Protein AF-A0A0F9FPH0-F1 (afdb_monomer_lite)

Secondary structure (DSSP, 8-state):
----------EEEEEEETTS-EEEEEESSHHHHHHHHHHHHHH-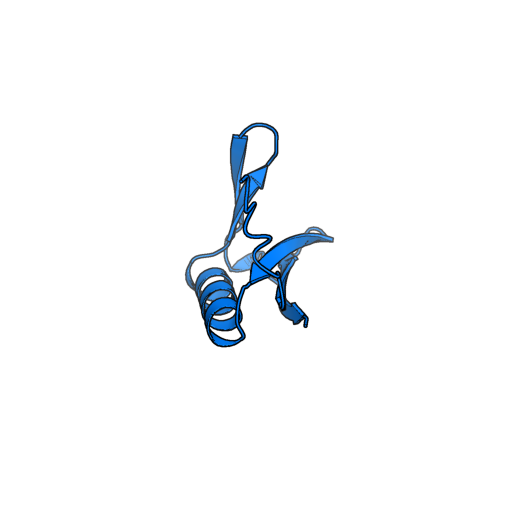EEEE-TT--EEEE-GGGEEEEEEE-

Radius of gyration: 13.48 Å; chains: 1; bounding box: 42×22×28 Å

Sequence (69 aa):
CSIINKRRIIMKVRAYLKHNVTHEFPAEDTNHAREIAKRICDEGLWVINDEEQETFYPITQIFKVKIVK

Foldseek 3Di:
DPPPVPLPQPKWKWWQFQVRDIDIDGDNDPVRNVVVVVCCQPVNDWDQDPVRDTDTGGNVGTDDMDMGD

pLDDT: mean 80.22, std 12.69, range [37.84, 90.44]

Organism: NCBI:txid412755

Structure (mmCIF, N/CA/C/O backbone):
data_AF-A0A0F9FPH0-F1
#
_entry.id   AF-A0A0F9FPH0-F1
#
loop_
_atom_site.group_PDB
_atom_site.id
_atom_site.type_symbol
_atom_site.label_atom_id
_atom_site.label_alt_id
_atom_site.label_comp_id
_atom_site.label_asym_id
_atom_site.label_entity_id
_atom_site.label_seq_id
_atom_site.pdbx_PDB_ins_code
_atom_site.Cartn_x
_atom_site.Cartn_y
_atom_site.Cartn_z
_atom_site.occupancy
_atom_site.B_iso_or_equiv
_atom_site.auth_seq_id
_atom_site.auth_comp_id
_atom_site.auth_asym_id
_atom_site.auth_atom_id
_atom_site.pdbx_PDB_model_num
ATOM 1 N N . CYS A 1 1 ? 35.458 13.280 -10.648 1.00 38.72 1 CYS A N 1
ATOM 2 C CA . CYS A 1 1 ? 34.299 12.770 -11.410 1.00 38.72 1 CYS A CA 1
ATOM 3 C C . CYS A 1 1 ? 33.198 12.344 -10.452 1.00 38.72 1 CYS A C 1
ATOM 5 O O . CYS A 1 1 ? 33.153 11.189 -10.050 1.00 38.72 1 CYS A O 1
ATOM 7 N N . SER A 1 2 ? 32.335 13.273 -10.049 1.00 37.84 2 SER A N 1
ATOM 8 C CA . SER A 1 2 ? 31.195 12.961 -9.185 1.00 37.84 2 SER A CA 1
ATOM 9 C C . SER A 1 2 ? 30.056 12.442 -10.054 1.00 37.84 2 SER A C 1
ATOM 11 O O . SER A 1 2 ? 29.187 13.203 -10.472 1.00 37.84 2 SER A O 1
ATOM 13 N N . ILE A 1 3 ? 30.085 11.151 -10.389 1.00 48.09 3 ILE A N 1
ATOM 14 C CA . ILE A 1 3 ? 28.934 10.479 -10.999 1.00 48.09 3 ILE A CA 1
ATOM 15 C C . ILE A 1 3 ? 27.939 10.252 -9.861 1.00 48.09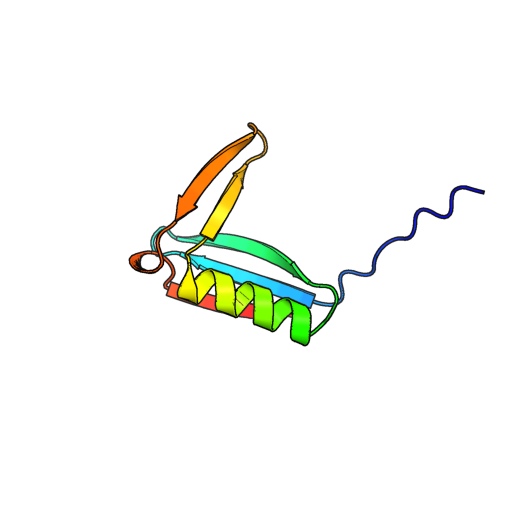 3 ILE A C 1
ATOM 17 O O . ILE A 1 3 ? 27.891 9.188 -9.249 1.00 48.09 3 ILE A O 1
ATOM 21 N N . ILE A 1 4 ? 27.187 11.297 -9.516 1.00 50.06 4 ILE A N 1
ATOM 22 C CA . ILE A 1 4 ? 26.021 11.164 -8.648 1.00 50.06 4 ILE A CA 1
ATOM 23 C C . ILE A 1 4 ? 25.015 10.397 -9.496 1.00 50.06 4 ILE A C 1
ATOM 25 O O . ILE A 1 4 ? 24.345 10.966 -10.360 1.00 50.06 4 ILE A O 1
ATOM 29 N N . ASN A 1 5 ? 25.011 9.078 -9.322 1.00 44.44 5 ASN A N 1
ATOM 30 C CA . ASN A 1 5 ? 24.106 8.164 -9.985 1.00 44.44 5 ASN A CA 1
ATOM 31 C C . ASN A 1 5 ? 22.690 8.537 -9.530 1.00 44.44 5 ASN A C 1
ATOM 33 O O . ASN A 1 5 ? 22.208 8.075 -8.497 1.00 44.44 5 ASN A O 1
ATOM 37 N N . LYS A 1 6 ? 22.061 9.460 -10.263 1.00 50.75 6 LYS A N 1
ATOM 38 C CA . LYS A 1 6 ? 20.656 9.840 -10.143 1.00 50.75 6 LYS A CA 1
ATOM 39 C C . LYS A 1 6 ? 19.869 8.564 -10.445 1.00 50.75 6 LYS A C 1
ATOM 41 O O . LYS A 1 6 ? 19.531 8.319 -11.601 1.00 50.75 6 LYS A O 1
ATOM 46 N N . ARG A 1 7 ? 19.663 7.703 -9.436 1.00 56.56 7 ARG A N 1
ATOM 47 C CA . ARG A 1 7 ? 18.773 6.540 -9.529 1.00 56.56 7 ARG A CA 1
ATOM 48 C C . ARG A 1 7 ? 17.452 7.088 -10.051 1.00 56.56 7 ARG A C 1
ATOM 50 O O . ARG A 1 7 ? 16.797 7.881 -9.375 1.00 56.56 7 ARG A O 1
ATOM 57 N N . ARG A 1 8 ? 17.136 6.795 -11.314 1.00 57.56 8 ARG A N 1
ATOM 58 C CA . ARG A 1 8 ? 15.880 7.222 -11.925 1.00 57.56 8 ARG A CA 1
ATOM 59 C C . ARG A 1 8 ? 14.792 6.519 -11.13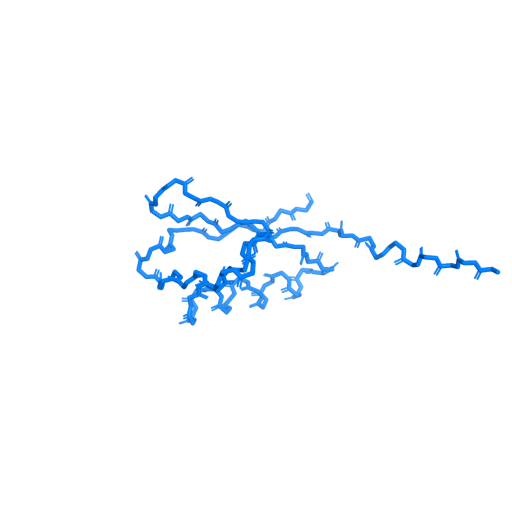1 1.00 57.56 8 ARG A C 1
ATOM 61 O O . ARG A 1 8 ? 14.646 5.311 -11.232 1.00 57.56 8 ARG A O 1
ATOM 68 N N . ILE A 1 9 ? 14.061 7.274 -10.323 1.00 62.59 9 ILE A N 1
ATOM 69 C CA . ILE A 1 9 ? 12.817 6.799 -9.730 1.00 62.59 9 ILE A CA 1
ATOM 70 C C . ILE A 1 9 ? 11.836 6.722 -10.899 1.00 62.59 9 ILE A C 1
ATOM 72 O O . ILE A 1 9 ? 11.344 7.751 -11.360 1.00 62.59 9 ILE A O 1
ATOM 76 N N . ILE A 1 10 ? 11.652 5.522 -11.449 1.00 71.12 10 ILE A N 1
ATOM 77 C CA . ILE A 1 10 ? 10.760 5.284 -12.592 1.00 71.12 10 ILE A CA 1
ATOM 78 C C . ILE A 1 10 ? 9.330 5.062 -12.092 1.00 71.12 10 ILE A C 1
ATOM 80 O O . ILE A 1 10 ? 8.385 5.280 -12.840 1.00 71.12 10 ILE A O 1
ATOM 84 N N . MET A 1 11 ? 9.150 4.623 -10.841 1.00 82.00 11 MET A N 1
ATOM 85 C CA . MET A 1 11 ? 7.842 4.296 -10.280 1.00 82.00 11 MET A CA 1
ATOM 86 C C . MET A 1 11 ? 7.713 4.798 -8.840 1.00 82.00 11 MET A C 1
ATOM 88 O O . MET A 1 11 ? 8.694 5.040 -8.139 1.00 82.00 11 MET A O 1
ATOM 92 N N . LYS A 1 12 ? 6.477 4.979 -8.387 1.00 86.62 12 LYS A N 1
ATOM 93 C CA . LYS A 1 12 ? 6.139 5.386 -7.023 1.00 86.62 12 LYS A CA 1
ATOM 94 C C . LYS A 1 12 ? 4.999 4.534 -6.495 1.00 86.62 12 LYS A C 1
ATOM 96 O O . LYS A 1 12 ? 4.076 4.193 -7.229 1.00 86.62 12 LYS A O 1
ATOM 101 N N . VAL A 1 13 ? 5.026 4.221 -5.211 1.00 87.25 13 VAL A N 1
ATOM 102 C CA . VAL A 1 13 ? 3.935 3.540 -4.516 1.00 87.25 13 VAL A CA 1
ATOM 103 C C . VAL A 1 13 ? 3.255 4.549 -3.605 1.00 87.25 13 VAL A C 1
ATOM 105 O O . VAL A 1 13 ? 3.885 5.113 -2.719 1.00 87.25 13 VAL A O 1
ATOM 108 N N . ARG A 1 14 ? 1.967 4.792 -3.840 1.00 89.06 14 ARG A N 1
ATOM 109 C CA . ARG A 1 14 ? 1.104 5.637 -3.013 1.00 89.06 14 ARG A CA 1
ATOM 110 C C . ARG A 1 14 ? 0.301 4.770 -2.062 1.00 89.06 14 ARG A C 1
ATOM 112 O O . ARG A 1 14 ? -0.545 4.002 -2.520 1.00 89.06 14 ARG A O 1
ATOM 119 N N . ALA A 1 15 ? 0.535 4.914 -0.766 1.00 88.38 15 ALA A N 1
ATOM 120 C CA . ALA A 1 15 ? -0.287 4.314 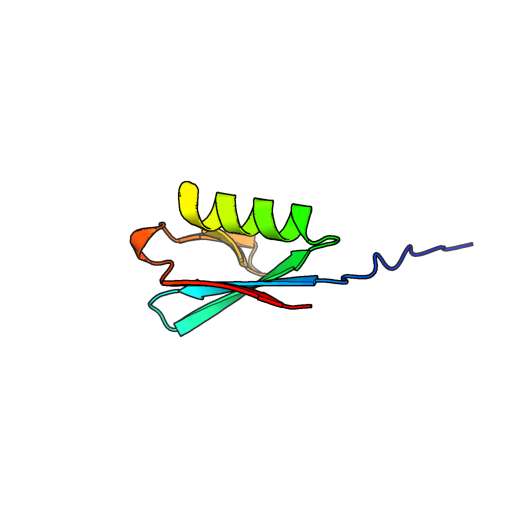0.275 1.00 88.38 15 ALA A CA 1
ATOM 121 C C . ALA A 1 15 ? -1.277 5.358 0.808 1.00 88.38 15 ALA A C 1
ATOM 123 O O . ALA A 1 15 ? -0.867 6.419 1.270 1.00 88.38 15 ALA A O 1
ATOM 124 N N . TYR A 1 16 ? -2.570 5.053 0.725 1.00 88.06 16 TYR A N 1
ATOM 125 C CA . TYR A 1 16 ? -3.671 5.857 1.249 1.00 88.06 16 TYR A CA 1
ATOM 126 C C . TYR A 1 16 ? -4.133 5.273 2.578 1.00 88.06 16 TYR A C 1
ATOM 128 O O . TYR A 1 16 ? -4.511 4.098 2.645 1.00 88.06 16 TYR A O 1
ATOM 136 N N . LEU A 1 17 ? -4.147 6.105 3.613 1.00 87.19 17 LEU A N 1
ATOM 137 C CA . LEU A 1 17 ? -4.567 5.741 4.960 1.00 87.19 17 LEU A CA 1
ATOM 138 C C . LEU A 1 17 ? -5.916 6.385 5.306 1.00 87.19 17 LEU A C 1
ATOM 140 O O . LEU A 1 17 ? -6.297 7.409 4.737 1.00 87.19 17 LEU A O 1
ATOM 144 N N . LYS A 1 18 ? -6.635 5.809 6.276 1.00 80.69 18 LYS A N 1
ATOM 145 C CA . LYS A 1 18 ? -7.965 6.269 6.728 1.00 80.69 18 LYS A CA 1
ATOM 146 C C . LYS A 1 18 ? -8.003 7.718 7.227 1.00 80.69 18 LYS A C 1
ATOM 148 O O . LYS A 1 18 ? -9.065 8.325 7.221 1.00 80.69 18 LYS A O 1
ATOM 153 N N . HIS A 1 19 ? -6.869 8.276 7.638 1.00 78.88 19 HIS A N 1
ATOM 154 C CA . HIS A 1 19 ? -6.766 9.625 8.204 1.00 78.88 19 HIS A CA 1
ATOM 155 C C . HIS A 1 19 ? -6.494 10.705 7.137 1.00 78.88 19 HIS A C 1
ATOM 157 O O . HIS A 1 19 ? -5.906 11.736 7.445 1.00 78.88 19 HIS A O 1
ATOM 163 N N . ASN A 1 20 ? -6.844 10.460 5.865 1.00 77.31 20 ASN A N 1
ATOM 164 C CA . ASN A 1 20 ? -6.422 11.273 4.709 1.00 77.31 20 ASN A CA 1
ATOM 165 C C . ASN A 1 20 ? -4.895 11.428 4.567 1.00 77.31 20 ASN A C 1
ATOM 167 O O . ASN A 1 20 ? -4.415 12.237 3.774 1.00 77.31 20 ASN A O 1
ATOM 171 N N . VAL A 1 21 ? -4.123 10.621 5.292 1.00 82.12 21 VAL A N 1
ATOM 172 C CA . VAL A 1 21 ? -2.670 10.592 5.183 1.00 82.12 21 VAL A CA 1
ATOM 173 C C . VAL A 1 21 ? -2.305 9.780 3.947 1.00 82.12 21 VAL A C 1
ATOM 175 O O . VAL A 1 21 ? -2.838 8.690 3.716 1.00 82.12 21 VAL A O 1
ATOM 178 N N . THR A 1 22 ? -1.420 10.330 3.122 1.00 86.38 22 THR A N 1
ATOM 179 C CA . THR A 1 22 ? -0.898 9.648 1.938 1.00 86.38 22 THR A CA 1
ATOM 180 C C . THR A 1 22 ? 0.618 9.652 2.001 1.00 86.38 22 THR A C 1
ATOM 182 O O . THR A 1 22 ? 1.214 10.717 2.131 1.00 86.38 22 THR A O 1
ATOM 185 N N . HIS A 1 23 ? 1.230 8.478 1.866 1.00 86.31 23 HIS A N 1
ATOM 186 C CA . HIS A 1 23 ? 2.684 8.351 1.781 1.00 86.31 23 HIS A CA 1
ATOM 187 C C . HIS A 1 23 ? 3.111 7.851 0.408 1.00 86.31 23 HIS A C 1
ATOM 189 O O . HIS A 1 23 ? 2.463 6.986 -0.192 1.00 86.31 23 HIS A O 1
ATOM 195 N N . GLU A 1 24 ? 4.205 8.422 -0.086 1.00 87.19 24 GLU A N 1
ATOM 196 C CA . GLU A 1 24 ? 4.790 8.111 -1.384 1.00 87.19 24 GLU A CA 1
ATOM 197 C C . GLU A 1 24 ? 6.152 7.455 -1.197 1.00 87.19 24 GLU A C 1
ATOM 199 O O . GLU A 1 24 ? 7.075 8.063 -0.664 1.00 87.19 24 GLU A O 1
ATOM 204 N N . PHE A 1 25 ? 6.283 6.229 -1.693 1.00 85.81 25 PHE A N 1
ATOM 205 C CA . PHE A 1 25 ? 7.531 5.480 -1.669 1.00 85.81 25 PHE A CA 1
ATOM 206 C C . PHE A 1 25 ? 8.123 5.433 -3.075 1.00 85.81 25 PHE A C 1
ATOM 208 O O . PHE A 1 25 ? 7.410 5.080 -4.021 1.00 85.81 25 PHE A O 1
ATOM 215 N N . PRO A 1 26 ? 9.401 5.788 -3.254 1.00 85.81 26 PRO A N 1
ATOM 216 C CA . PRO A 1 26 ? 10.071 5.610 -4.530 1.00 85.81 26 PRO A CA 1
ATOM 217 C C . PRO A 1 26 ? 10.276 4.116 -4.805 1.00 85.81 26 PRO A C 1
ATOM 219 O O . PRO A 1 26 ? 10.668 3.362 -3.920 1.00 85.81 26 PRO A O 1
ATOM 222 N N . ALA A 1 27 ? 10.030 3.696 -6.043 1.00 85.44 27 ALA A N 1
ATOM 223 C CA . ALA A 1 27 ? 10.306 2.347 -6.512 1.00 85.44 27 ALA A CA 1
ATOM 224 C C . ALA A 1 27 ? 11.113 2.398 -7.814 1.00 85.44 27 ALA A C 1
ATOM 226 O O . ALA A 1 27 ? 10.867 3.217 -8.703 1.00 85.44 27 ALA A O 1
ATOM 227 N N . GLU A 1 28 ? 12.092 1.507 -7.918 1.00 83.81 28 GLU A N 1
ATOM 228 C CA . GLU A 1 28 ? 12.972 1.425 -9.089 1.00 83.81 28 GLU A CA 1
ATOM 229 C C . GLU A 1 28 ? 12.281 0.684 -10.245 1.00 83.81 28 GLU A C 1
ATOM 231 O O . GLU A 1 28 ? 12.341 1.132 -11.387 1.00 83.81 28 GLU A O 1
ATOM 236 N N . ASP A 1 29 ? 11.511 -0.364 -9.927 1.00 84.56 29 ASP A N 1
ATOM 237 C CA . ASP A 1 29 ? 10.870 -1.259 -10.893 1.00 84.56 29 ASP A CA 1
ATOM 238 C C . ASP A 1 29 ? 9.462 -1.681 -10.457 1.00 84.56 29 ASP A C 1
ATOM 240 O O . ASP A 1 29 ? 9.070 -1.548 -9.295 1.00 84.56 29 ASP A O 1
ATOM 244 N N . THR A 1 30 ? 8.698 -2.284 -11.377 1.00 85.75 30 THR A N 1
ATOM 245 C CA . THR A 1 30 ? 7.348 -2.800 -11.082 1.00 85.75 30 THR A CA 1
ATOM 246 C C . THR A 1 30 ? 7.368 -3.918 -10.038 1.00 85.75 30 THR A C 1
ATOM 248 O O . THR A 1 30 ? 6.455 -4.000 -9.217 1.00 85.75 30 THR A O 1
ATOM 251 N N . ASN A 1 31 ? 8.403 -4.764 -10.044 1.00 88.31 31 ASN A N 1
ATOM 252 C CA . ASN A 1 31 ? 8.567 -5.821 -9.044 1.00 88.31 31 ASN A CA 1
ATOM 253 C C . ASN A 1 31 ? 8.839 -5.224 -7.661 1.00 88.31 31 ASN A C 1
ATOM 255 O O . ASN A 1 31 ? 8.142 -5.564 -6.711 1.00 88.31 31 ASN A O 1
ATOM 259 N N . HIS A 1 32 ? 9.749 -4.249 -7.581 1.00 87.12 32 HIS A N 1
ATOM 260 C CA . HIS A 1 32 ? 10.051 -3.547 -6.335 1.00 87.12 32 HIS A CA 1
ATOM 261 C C . HIS A 1 32 ? 8.807 -2.821 -5.791 1.00 87.12 32 HIS A C 1
ATOM 263 O O . HIS A 1 32 ? 8.457 -2.959 -4.621 1.00 87.12 32 HIS A O 1
ATOM 269 N N . ALA A 1 33 ? 8.056 -2.135 -6.659 1.00 87.12 33 ALA A N 1
ATOM 270 C CA . ALA A 1 33 ? 6.798 -1.491 -6.289 1.00 87.12 33 ALA A CA 1
ATOM 271 C C . ALA A 1 33 ? 5.749 -2.486 -5.756 1.00 87.12 33 ALA A C 1
ATOM 273 O O . ALA A 1 33 ? 5.017 -2.175 -4.816 1.00 87.12 33 ALA A O 1
ATOM 274 N N . ARG A 1 34 ? 5.671 -3.687 -6.346 1.00 89.06 34 ARG A N 1
ATOM 275 C CA . ARG A 1 34 ? 4.787 -4.764 -5.881 1.00 89.06 34 ARG A CA 1
ATOM 276 C C . ARG A 1 34 ? 5.207 -5.319 -4.529 1.00 89.06 34 ARG A C 1
ATOM 278 O O . ARG A 1 34 ? 4.330 -5.554 -3.706 1.00 89.06 34 ARG A O 1
ATOM 285 N N . GLU A 1 35 ? 6.500 -5.516 -4.294 1.00 90.44 35 GLU A N 1
ATOM 286 C CA . GLU A 1 35 ? 6.996 -5.970 -2.993 1.00 90.44 35 GLU A CA 1
ATOM 287 C C . GLU A 1 35 ? 6.700 -4.949 -1.900 1.00 90.44 35 GLU A C 1
ATOM 289 O O . GLU A 1 35 ? 6.127 -5.316 -0.877 1.00 90.44 35 GLU A O 1
ATOM 294 N N . ILE A 1 36 ? 6.975 -3.664 -2.152 1.00 88.38 36 ILE A N 1
ATOM 295 C CA . ILE A 1 36 ? 6.628 -2.575 -1.229 1.00 88.38 36 ILE A CA 1
ATOM 296 C C . ILE A 1 36 ? 5.125 -2.603 -0.933 1.00 88.38 36 ILE A C 1
ATOM 298 O O . ILE A 1 36 ? 4.722 -2.630 0.225 1.00 88.38 36 ILE A O 1
ATOM 302 N N . ALA A 1 37 ? 4.283 -2.659 -1.968 1.00 87.81 37 ALA A N 1
ATOM 303 C CA . ALA A 1 37 ? 2.835 -2.696 -1.786 1.00 87.81 37 ALA A CA 1
ATOM 304 C C . ALA A 1 37 ? 2.365 -3.930 -1.000 1.00 87.81 37 ALA A C 1
ATOM 306 O O . ALA A 1 37 ? 1.480 -3.812 -0.153 1.00 87.81 37 ALA A O 1
ATOM 307 N N . LYS A 1 38 ? 2.961 -5.101 -1.255 1.00 90.19 38 LYS A N 1
ATOM 308 C CA . LYS A 1 38 ? 2.638 -6.341 -0.545 1.00 90.19 38 LYS A CA 1
ATOM 309 C C . LYS A 1 38 ? 3.008 -6.238 0.932 1.00 90.19 38 LYS A C 1
ATOM 311 O O . LYS A 1 38 ? 2.166 -6.542 1.764 1.00 90.19 38 LYS A O 1
ATOM 316 N N . ARG A 1 39 ? 4.211 -5.755 1.251 1.00 89.25 39 ARG A N 1
ATOM 317 C CA . ARG A 1 39 ? 4.664 -5.558 2.638 1.00 89.25 39 ARG A CA 1
ATOM 318 C C . ARG A 1 39 ? 3.776 -4.576 3.391 1.00 89.25 39 ARG A C 1
ATOM 320 O O . ARG A 1 39 ? 3.358 -4.872 4.500 1.00 89.25 39 ARG A O 1
ATOM 327 N N . ILE A 1 40 ? 3.402 -3.471 2.745 1.00 87.31 40 ILE A N 1
ATOM 328 C CA . ILE A 1 40 ? 2.462 -2.492 3.305 1.00 87.31 40 ILE A CA 1
ATOM 329 C C . ILE A 1 40 ? 1.115 -3.152 3.643 1.00 87.31 40 ILE A C 1
ATOM 331 O O . ILE A 1 40 ? 0.554 -2.903 4.706 1.00 87.31 40 ILE A O 1
ATOM 335 N N . CYS A 1 41 ? 0.594 -4.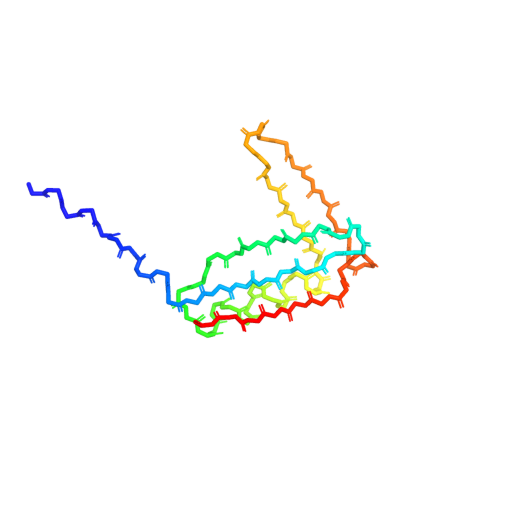006 2.760 1.00 85.31 41 CYS A N 1
ATOM 336 C CA . CYS A 1 41 ? -0.667 -4.712 2.994 1.00 85.31 41 CYS A CA 1
ATOM 337 C C . CYS A 1 41 ? -0.585 -5.839 4.037 1.00 85.31 41 CYS A C 1
ATOM 339 O O . CYS A 1 41 ? -1.608 -6.134 4.648 1.00 85.31 41 CYS A O 1
ATOM 341 N N . ASP A 1 42 ? 0.574 -6.475 4.205 1.00 87.50 42 ASP A N 1
ATOM 342 C CA . ASP A 1 42 ? 0.754 -7.649 5.071 1.00 87.50 42 ASP A CA 1
ATOM 343 C C . ASP A 1 42 ? 1.195 -7.251 6.490 1.00 87.50 42 ASP A C 1
ATOM 345 O O . ASP A 1 42 ? 0.563 -7.625 7.475 1.00 87.50 42 ASP A O 1
ATOM 349 N N . GLU A 1 43 ? 2.233 -6.416 6.591 1.00 84.62 43 GLU A N 1
ATOM 350 C CA . GLU A 1 43 ? 2.873 -6.019 7.853 1.00 84.62 43 GLU A CA 1
ATOM 351 C C . GLU A 1 43 ? 2.335 -4.680 8.394 1.00 84.62 43 GLU A C 1
ATOM 353 O O . GLU A 1 43 ? 2.384 -4.415 9.596 1.00 84.62 43 GLU A O 1
ATOM 358 N N . GLY A 1 44 ? 1.801 -3.825 7.519 1.00 85.81 44 GLY A N 1
ATOM 359 C CA . GLY A 1 44 ? 1.489 -2.429 7.822 1.00 85.81 44 GLY A CA 1
ATOM 360 C C . GLY A 1 44 ? 2.559 -1.474 7.295 1.00 85.81 44 GLY A C 1
ATOM 361 O O . GLY A 1 44 ? 3.472 -1.865 6.566 1.00 85.81 44 GLY A O 1
ATOM 362 N N . LEU A 1 45 ? 2.437 -0.191 7.631 1.00 85.25 45 LEU A N 1
ATOM 363 C CA . LEU A 1 45 ? 3.329 0.847 7.131 1.00 85.25 45 LEU A CA 1
ATOM 364 C C . LEU A 1 45 ? 4.110 1.502 8.267 1.00 85.25 45 LEU A C 1
ATOM 366 O O . LEU A 1 45 ? 3.524 2.082 9.174 1.00 85.25 45 LEU A O 1
ATOM 370 N N . TRP A 1 46 ? 5.433 1.468 8.153 1.00 85.31 46 TRP A N 1
ATOM 371 C CA . TRP A 1 46 ? 6.346 2.227 8.999 1.00 85.31 46 TRP A CA 1
ATOM 372 C C . TRP A 1 46 ? 6.818 3.457 8.235 1.00 85.31 46 TRP A C 1
ATOM 374 O O . TRP A 1 46 ? 7.358 3.334 7.132 1.00 85.31 46 TRP A O 1
ATOM 384 N N . VAL A 1 47 ? 6.587 4.638 8.800 1.00 82.56 47 VAL A N 1
ATOM 385 C CA . VAL A 1 47 ? 7.040 5.904 8.220 1.00 82.56 47 VAL A CA 1
ATOM 386 C C . VAL A 1 47 ? 7.935 6.608 9.215 1.00 82.56 47 VAL A C 1
ATOM 388 O O . VAL A 1 47 ? 7.557 6.787 10.368 1.00 82.56 47 VAL A O 1
ATOM 391 N N . ILE A 1 48 ? 9.102 7.026 8.742 1.00 82.94 48 ILE A N 1
ATOM 392 C CA . ILE A 1 48 ? 10.016 7.885 9.483 1.00 82.94 48 ILE A CA 1
ATOM 393 C C . ILE A 1 48 ? 9.800 9.301 8.951 1.00 82.94 48 ILE A C 1
ATOM 395 O O . ILE A 1 48 ? 9.996 9.540 7.757 1.00 82.94 48 ILE A O 1
ATOM 399 N N . ASN A 1 49 ? 9.338 10.210 9.806 1.00 80.00 49 ASN A N 1
ATOM 400 C CA . ASN A 1 49 ? 9.206 11.628 9.452 1.00 80.00 49 ASN A CA 1
ATOM 401 C C . ASN A 1 49 ? 10.559 12.356 9.582 1.00 80.00 49 ASN A C 1
ATOM 403 O O . ASN A 1 49 ? 11.500 11.808 10.149 1.00 80.00 49 ASN A O 1
ATOM 407 N N . ASP A 1 50 ? 10.655 13.603 9.103 1.00 75.69 50 ASP A N 1
ATOM 408 C CA . ASP A 1 50 ? 11.872 14.441 9.182 1.00 75.69 50 ASP A CA 1
ATOM 409 C C . ASP A 1 50 ? 12.416 14.644 10.609 1.00 75.69 50 ASP A C 1
ATOM 411 O O . ASP A 1 50 ? 13.592 14.939 10.787 1.00 75.69 50 ASP A O 1
ATOM 415 N N . GLU A 1 51 ? 11.582 14.453 11.631 1.00 82.62 51 GLU A N 1
ATOM 416 C CA . GLU A 1 51 ? 11.982 14.484 13.044 1.00 82.62 51 GLU A CA 1
ATOM 417 C C . GLU A 1 51 ? 12.528 13.134 13.548 1.00 82.62 51 GLU A C 1
ATOM 419 O O . GLU A 1 51 ? 12.595 12.908 14.753 1.00 82.62 51 GLU A O 1
ATOM 424 N N . GLU A 1 52 ? 12.836 12.204 12.637 1.00 78.00 52 GLU A N 1
ATOM 425 C CA . GLU A 1 52 ? 13.266 10.825 12.918 1.00 78.00 52 GLU A CA 1
ATOM 426 C C . GLU A 1 52 ? 12.262 10.025 13.773 1.00 78.00 52 GLU A C 1
ATOM 428 O O . GLU A 1 52 ? 12.584 8.987 14.345 1.00 78.00 52 GLU A O 1
ATOM 433 N N . GLN A 1 53 ? 11.008 10.483 13.837 1.00 78.62 53 GLN A N 1
ATOM 434 C CA . GLN A 1 53 ? 9.936 9.802 14.554 1.00 78.62 53 GLN A CA 1
ATOM 435 C C . GLN A 1 53 ? 9.342 8.682 13.702 1.00 78.62 53 GLN A C 1
ATOM 437 O O . GLN A 1 53 ? 8.801 8.920 12.617 1.00 78.62 53 GLN A O 1
ATOM 442 N N . GLU A 1 54 ? 9.401 7.463 14.232 1.00 82.44 54 GLU A N 1
ATOM 443 C CA . GLU A 1 54 ? 8.795 6.275 13.642 1.00 82.44 54 GLU A CA 1
ATOM 444 C C . GLU A 1 54 ? 7.296 6.236 13.954 1.00 82.44 54 GLU A C 1
ATOM 446 O O . GLU A 1 54 ? 6.872 6.015 15.090 1.00 82.44 54 GLU A O 1
ATOM 451 N N . THR A 1 55 ? 6.469 6.437 12.931 1.00 84.69 55 THR A N 1
ATOM 452 C CA . THR A 1 55 ? 5.019 6.260 13.028 1.00 84.69 55 THR A CA 1
ATOM 453 C C . THR A 1 55 ? 4.624 4.942 12.381 1.00 84.69 55 THR A C 1
ATOM 455 O O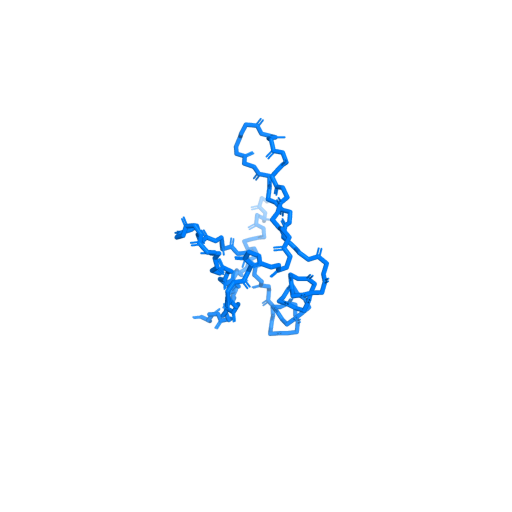 . THR A 1 55 ? 4.817 4.737 11.179 1.00 84.69 55 THR A O 1
ATOM 458 N N . PHE A 1 56 ? 4.042 4.049 13.182 1.00 85.69 56 PHE A N 1
ATOM 459 C CA . PHE A 1 56 ? 3.485 2.795 12.695 1.00 85.69 56 PHE A CA 1
ATOM 460 C C . PHE A 1 56 ? 1.996 2.938 12.381 1.00 85.69 56 PHE A C 1
ATOM 462 O O . PHE A 1 56 ? 1.183 3.278 13.244 1.00 85.69 56 PHE A O 1
ATOM 469 N N . TYR A 1 57 ? 1.631 2.603 11.148 1.00 85.12 57 TYR A N 1
ATOM 470 C CA . TYR A 1 57 ? 0.255 2.503 10.696 1.00 85.12 57 TYR A CA 1
ATOM 471 C C . TYR A 1 57 ? -0.115 1.030 10.480 1.00 85.12 57 TYR A C 1
ATOM 473 O O . TYR A 1 57 ? 0.396 0.397 9.551 1.00 85.12 57 TYR A O 1
ATOM 481 N N . PRO A 1 58 ? -1.032 0.464 11.284 1.00 86.25 58 PRO A N 1
ATOM 482 C CA . PRO A 1 58 ? -1.454 -0.919 11.109 1.00 86.25 58 PRO A CA 1
ATOM 483 C C . PRO A 1 58 ? -2.257 -1.102 9.814 1.00 86.25 58 PRO A C 1
ATOM 485 O O . PRO A 1 58 ? -2.892 -0.168 9.316 1.00 86.25 58 PRO A O 1
ATOM 488 N N . ILE A 1 59 ? -2.317 -2.341 9.316 1.00 85.19 59 ILE A N 1
ATOM 489 C CA . ILE A 1 59 ? -3.058 -2.725 8.097 1.00 85.19 59 ILE A CA 1
ATOM 490 C C . ILE A 1 59 ? -4.516 -2.249 8.079 1.00 85.19 59 ILE A C 1
ATOM 492 O O . ILE A 1 59 ? -5.055 -1.909 7.031 1.00 85.19 59 ILE A O 1
ATOM 496 N N . THR A 1 60 ? -5.152 -2.141 9.246 1.00 84.88 60 THR A N 1
ATOM 497 C CA . THR A 1 60 ? -6.540 -1.681 9.399 1.00 84.88 60 THR A CA 1
ATOM 498 C C . THR A 1 60 ? -6.732 -0.200 9.068 1.00 84.88 60 THR A C 1
ATOM 500 O O . THR A 1 60 ? -7.866 0.231 8.808 1.00 84.88 60 THR A O 1
ATOM 503 N N . GLN A 1 61 ? -5.649 0.580 9.096 1.00 84.50 61 GLN A N 1
ATOM 504 C CA . GLN A 1 61 ? -5.628 1.983 8.697 1.00 84.50 61 GLN A CA 1
ATOM 505 C C . GLN A 1 61 ? -5.286 2.169 7.222 1.00 84.50 61 GLN A C 1
ATOM 507 O O . GLN A 1 61 ? -5.596 3.225 6.674 1.00 84.50 61 GLN A O 1
ATOM 512 N N . ILE A 1 62 ? -4.700 1.169 6.564 1.00 85.56 62 ILE A N 1
ATOM 513 C CA . ILE A 1 62 ? -4.354 1.238 5.146 1.00 85.56 62 ILE A CA 1
ATOM 514 C C . ILE A 1 62 ? -5.611 0.941 4.334 1.00 85.56 62 ILE A C 1
ATOM 516 O O . ILE A 1 62 ? -6.176 -0.147 4.380 1.00 85.56 62 ILE A O 1
ATOM 520 N N . PHE A 1 63 ? -6.073 1.940 3.590 1.00 84.31 63 PHE A N 1
ATOM 521 C CA . PHE A 1 63 ? -7.281 1.836 2.780 1.00 84.31 63 PHE A CA 1
ATOM 522 C C . PHE A 1 63 ? -6.975 1.335 1.369 1.00 84.31 63 PHE A C 1
ATOM 524 O O . PHE A 1 63 ? -7.723 0.538 0.804 1.00 84.31 63 PHE A O 1
ATOM 531 N N . LYS A 1 64 ? -5.889 1.831 0.768 1.00 86.38 64 LYS A N 1
ATOM 532 C CA . LYS A 1 64 ? -5.548 1.523 -0.623 1.00 86.38 64 LYS A CA 1
ATOM 533 C C . LYS A 1 64 ? -4.069 1.738 -0.885 1.00 86.38 64 LYS A C 1
ATOM 535 O O . LYS A 1 64 ? -3.515 2.749 -0.477 1.00 86.38 64 LYS A O 1
ATOM 540 N N . VAL A 1 65 ? -3.461 0.852 -1.664 1.00 86.94 65 VAL A N 1
ATOM 541 C CA . VAL A 1 65 ? -2.116 1.055 -2.209 1.00 86.94 65 VAL A CA 1
ATOM 542 C C . VAL A 1 65 ? -2.211 1.141 -3.729 1.00 86.94 65 VAL A C 1
ATOM 544 O O . VAL A 1 65 ? -2.883 0.330 -4.367 1.00 86.94 65 VAL A O 1
ATOM 547 N N . LYS A 1 66 ? -1.587 2.158 -4.327 1.00 88.94 66 LYS A N 1
ATOM 548 C CA . LYS A 1 66 ? -1.588 2.391 -5.773 1.00 88.94 66 LYS A CA 1
ATOM 549 C C . LYS A 1 66 ? -0.162 2.549 -6.277 1.00 88.94 66 LYS A C 1
ATOM 551 O O . LYS A 1 66 ? 0.580 3.389 -5.787 1.00 88.94 66 LYS A O 1
ATOM 556 N N . ILE A 1 67 ? 0.189 1.790 -7.305 1.00 87.25 67 ILE A N 1
ATOM 557 C CA . ILE A 1 67 ? 1.457 1.951 -8.013 1.00 87.25 67 ILE A CA 1
ATOM 558 C C . ILE A 1 67 ? 1.253 2.993 -9.118 1.00 87.25 67 ILE A C 1
ATOM 560 O O . ILE A 1 67 ? 0.302 2.907 -9.899 1.00 87.25 67 ILE A O 1
ATOM 564 N N . VAL A 1 68 ? 2.119 3.997 -9.151 1.00 85.50 68 VAL A N 1
ATOM 565 C CA . VAL A 1 68 ? 2.146 5.101 -10.113 1.00 85.50 68 VAL A CA 1
ATOM 566 C C . VAL A 1 68 ? 3.460 5.009 -10.889 1.00 85.50 68 VAL A C 1
ATOM 568 O O . VAL A 1 68 ? 4.498 4.711 -10.305 1.00 85.50 68 VAL A O 1
ATOM 571 N N . LYS A 1 69 ? 3.404 5.212 -12.203 1.00 76.19 69 LYS A N 1
ATOM 572 C CA . LYS A 1 69 ? 4.557 5.219 -13.109 1.00 76.19 69 LYS A CA 1
ATOM 573 C C . LYS A 1 69 ? 4.801 6.641 -13.600 1.00 76.19 69 LYS A C 1
ATOM 575 O O . LYS A 1 69 ? 3.797 7.384 -13.679 1.00 76.19 69 LYS A O 1
#